Protein AF-A0A449DCG6-F1 (afdb_monomer_lite)

Sequence (139 aa):
MTTPTPQQATDLLAQIDSTQRQARSSDAWPLVIFLIVISAATSIGLFAIGVIADETLQLVVLAACAAWMIPAFVVYFTSALSWSRRSTLLLFTWLPVVAIAFIAGVVADSLTQGSWVALAAAGLIWVTAPVFALLGLRR

Organism: NCBI:txid33889

Secondary structure (DSSP, 8-state):
-PPPPHHHHHHHHHHHHHHHHHHHHHTTHHHHHHHHHHHHHHHHHHHHHHH---HHHHHHHHHHHHHHHHHHHHHHHHH-----HHHHHHHHHHHHHHHHHHHHHHHHHHHSTT-HHHHH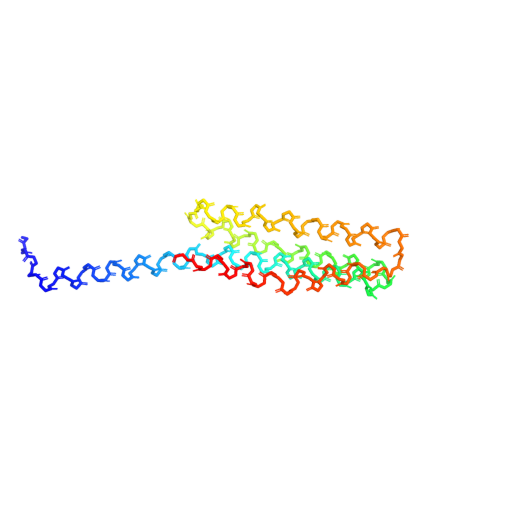HHHHHHHHHHHHHHHTT--

Foldseek 3Di:
DDDDDPVRVVVVVVVVVVVVLVVLLQLLVLLLLLLLLLLLLLLQLLVLQLPPPDPVVSVVSNVVSVVSSVVSVVSNVVRNPDDDPVSVVLCVVRVVLSVVLSVQSVVQCVVPPNDCSSVVSSVVSNVCSNVSSVVSSVD

Radius of gyration: 21.1 Å; chains: 1; bounding box: 54×21×65 Å

pLDDT: mean 86.63, std 8.37, range [47.03, 94.94]

Structure (mmCIF, N/CA/C/O backbone):
data_AF-A0A449DCG6-F1
#
_entry.id   AF-A0A449DCG6-F1
#
loop_
_atom_site.group_PDB
_atom_site.id
_atom_site.type_symbol
_atom_site.label_atom_id
_atom_site.label_alt_id
_atom_site.label_comp_id
_atom_site.label_asym_id
_atom_site.label_entity_id
_atom_site.label_seq_id
_atom_site.pdbx_PDB_ins_code
_atom_site.Cartn_x
_atom_site.Cartn_y
_atom_site.Cartn_z
_atom_site.occupancy
_atom_site.B_iso_or_equiv
_atom_site.auth_seq_id
_atom_site.auth_comp_id
_atom_site.auth_asym_id
_atom_site.auth_atom_id
_atom_site.pdbx_PDB_model_num
ATOM 1 N N . MET A 1 1 ? -29.993 11.150 44.675 1.00 47.03 1 MET A N 1
ATOM 2 C CA . MET A 1 1 ? -29.560 10.244 43.590 1.00 47.03 1 MET A CA 1
ATOM 3 C C . MET A 1 1 ? -30.613 9.159 43.471 1.00 47.03 1 MET A C 1
ATOM 5 O O . MET A 1 1 ? -30.794 8.415 44.423 1.00 47.03 1 MET A O 1
ATOM 9 N N . THR A 1 2 ? -31.391 9.150 42.393 1.00 76.38 2 THR A N 1
ATOM 10 C CA . THR A 1 2 ? -32.429 8.138 42.158 1.00 76.38 2 THR A CA 1
ATOM 11 C C . THR A 1 2 ? -31.786 6.914 41.527 1.00 76.38 2 THR A C 1
ATOM 13 O O . THR A 1 2 ? -31.160 7.026 40.474 1.00 76.38 2 THR A O 1
ATOM 16 N N . THR A 1 3 ? -31.906 5.761 42.178 1.00 78.38 3 THR A N 1
ATOM 17 C CA . THR A 1 3 ? -31.457 4.480 41.631 1.00 78.38 3 THR A CA 1
ATOM 18 C C . THR A 1 3 ? -32.192 4.236 40.309 1.00 78.38 3 THR A C 1
ATOM 20 O O . THR A 1 3 ? -33.423 4.322 40.296 1.00 78.38 3 THR A O 1
ATOM 23 N N . PRO A 1 4 ? -31.485 3.993 39.191 1.00 73.19 4 PRO A N 1
ATOM 24 C CA . PRO A 1 4 ? -32.137 3.749 37.912 1.00 73.19 4 PRO A CA 1
ATOM 25 C C . PRO A 1 4 ? -33.010 2.500 38.001 1.00 73.19 4 PRO A C 1
ATOM 27 O O . PRO A 1 4 ? -32.659 1.517 38.658 1.00 73.19 4 PRO A O 1
ATOM 30 N N . THR A 1 5 ? -34.155 2.536 37.327 1.00 86.19 5 THR A N 1
ATOM 31 C CA . THR A 1 5 ? -34.985 1.337 37.174 1.00 86.19 5 THR A CA 1
ATOM 32 C C . THR A 1 5 ? -34.222 0.277 36.364 1.00 86.19 5 THR A C 1
ATOM 34 O O . THR A 1 5 ? -33.373 0.635 35.541 1.00 86.19 5 THR A O 1
ATOM 37 N N . PRO A 1 6 ? -34.509 -1.027 36.539 1.00 86.69 6 PRO A N 1
ATOM 38 C CA . PRO A 1 6 ? -33.827 -2.093 35.795 1.00 86.69 6 PRO A CA 1
ATOM 39 C C . PRO A 1 6 ? -33.850 -1.888 34.272 1.00 86.69 6 PRO A C 1
ATOM 41 O O . PRO A 1 6 ? -32.882 -2.194 33.576 1.00 86.69 6 PRO A O 1
ATOM 44 N N . GLN A 1 7 ? -34.933 -1.305 33.758 1.00 85.56 7 GLN A N 1
ATOM 45 C CA . GLN A 1 7 ? -35.105 -1.008 32.338 1.00 85.56 7 GLN A CA 1
ATOM 46 C C . GLN A 1 7 ? -34.172 0.122 31.875 1.00 85.56 7 GLN A C 1
ATOM 48 O O . GLN A 1 7 ? -33.420 -0.060 30.925 1.00 85.56 7 GLN A O 1
ATOM 53 N N . GLN A 1 8 ? -34.094 1.223 32.632 1.00 87.44 8 GLN A N 1
ATOM 54 C CA . GLN A 1 8 ? -33.149 2.318 32.367 1.00 87.44 8 GLN A CA 1
ATOM 55 C C . GLN A 1 8 ? -31.685 1.873 32.471 1.00 87.44 8 GLN A C 1
ATOM 57 O O . GLN A 1 8 ? -30.843 2.339 31.709 1.00 87.44 8 GLN A O 1
ATOM 62 N N . ALA A 1 9 ? -31.363 0.962 33.394 1.00 87.06 9 ALA A N 1
ATOM 63 C CA . ALA A 1 9 ? -30.020 0.396 33.494 1.00 87.06 9 ALA A CA 1
ATOM 64 C C . ALA A 1 9 ? -29.654 -0.429 32.246 1.00 87.06 9 ALA A C 1
ATOM 66 O O . ALA A 1 9 ? -28.526 -0.346 31.763 1.00 87.06 9 ALA A O 1
ATOM 67 N N . THR A 1 10 ? -30.615 -1.179 31.698 1.00 89.88 10 THR A N 1
ATOM 68 C CA . THR A 1 10 ? -30.422 -1.975 30.476 1.00 89.88 10 THR A CA 1
ATOM 69 C C . THR A 1 10 ? -30.207 -1.074 29.259 1.00 89.88 10 THR A C 1
ATOM 71 O O . THR A 1 10 ? -29.280 -1.308 28.483 1.00 89.88 10 THR A O 1
ATOM 74 N N . ASP A 1 11 ? -30.990 -0.000 29.136 1.00 90.38 11 ASP A N 1
ATOM 75 C CA . ASP A 1 11 ? -30.855 0.971 28.045 1.00 90.38 11 ASP A CA 1
ATOM 76 C C . ASP A 1 11 ? -29.502 1.702 28.091 1.00 90.38 11 ASP A C 1
ATOM 78 O O . ASP A 1 11 ? -28.836 1.853 27.064 1.00 90.38 11 ASP A O 1
ATOM 82 N N . LEU A 1 12 ? -29.039 2.094 29.285 1.00 88.69 12 LEU A N 1
ATOM 83 C CA . LEU A 1 12 ? -27.727 2.726 29.467 1.00 88.69 12 LEU A CA 1
ATOM 84 C C . LEU A 1 12 ? -26.573 1.777 29.118 1.00 88.69 12 LEU A C 1
ATOM 86 O O . LEU A 1 12 ? -25.614 2.193 28.467 1.00 88.69 12 LEU A O 1
ATOM 90 N N . LEU A 1 13 ? -26.665 0.499 29.503 1.00 90.56 13 LEU A N 1
ATOM 91 C CA . LEU A 1 13 ? -25.670 -0.511 29.129 1.00 90.56 13 LEU A CA 1
ATOM 92 C C . LEU A 1 13 ? -25.637 -0.730 27.613 1.00 90.56 13 LEU A C 1
ATOM 94 O O . LEU A 1 13 ? -24.558 -0.733 27.023 1.00 90.56 13 LEU A O 1
ATOM 98 N N . ALA A 1 14 ? -26.801 -0.830 26.966 1.00 91.44 14 ALA A N 1
ATOM 99 C CA . ALA A 1 14 ? -26.891 -0.956 25.513 1.00 91.44 14 ALA A CA 1
ATOM 100 C C . ALA A 1 14 ? -26.285 0.262 24.792 1.00 91.44 14 ALA A C 1
ATOM 102 O O . ALA A 1 14 ? -25.572 0.116 23.793 1.00 91.44 14 ALA A O 1
ATOM 103 N N . GLN A 1 15 ? -26.508 1.468 25.320 1.00 90.38 15 GLN A N 1
ATOM 104 C CA . GLN A 1 15 ? -25.927 2.693 24.778 1.00 90.38 15 GLN A CA 1
ATOM 105 C C . GLN A 1 15 ? -24.398 2.715 24.924 1.00 90.38 15 GLN A C 1
ATOM 107 O O . GLN A 1 15 ? -23.698 3.034 23.958 1.00 90.38 15 GLN A O 1
ATOM 112 N N . ILE A 1 16 ? -23.862 2.322 26.082 1.00 87.94 16 ILE A N 1
ATOM 113 C CA . ILE A 1 16 ? -22.412 2.224 26.308 1.00 87.94 16 ILE A CA 1
ATOM 114 C C . ILE A 1 16 ? -21.788 1.193 25.363 1.00 87.94 16 ILE A C 1
ATOM 116 O O . ILE A 1 16 ? -20.789 1.498 24.710 1.00 87.94 16 ILE A O 1
ATOM 120 N N . ASP A 1 17 ? -22.396 0.015 25.222 1.00 87.81 17 ASP A N 1
ATOM 121 C CA . ASP A 1 17 ? -21.916 -1.035 24.319 1.00 87.81 17 ASP A CA 1
ATOM 122 C C . ASP A 1 17 ? -21.900 -0.572 22.859 1.00 87.81 17 ASP A C 1
ATOM 124 O O . ASP A 1 17 ? -20.913 -0.781 22.147 1.00 87.81 17 ASP A O 1
ATOM 128 N N . SER A 1 18 ? -22.963 0.097 22.402 1.00 83.75 18 SER A N 1
ATOM 129 C CA . SER A 1 18 ? -23.016 0.650 21.043 1.00 83.75 18 SER A CA 1
ATOM 130 C C . SER A 1 18 ? -21.939 1.718 20.814 1.00 83.75 18 SER A C 1
ATOM 132 O O . SER A 1 18 ? -21.251 1.691 19.792 1.00 83.75 18 SER A O 1
ATOM 134 N N . THR A 1 19 ? -21.712 2.591 21.800 1.00 81.75 19 THR A N 1
ATOM 135 C CA . THR A 1 19 ? -20.695 3.650 21.746 1.00 81.75 19 THR A CA 1
ATOM 136 C C . THR A 1 19 ? -19.290 3.053 21.715 1.00 81.75 19 THR A C 1
ATOM 138 O O . THR A 1 19 ? -18.452 3.472 20.917 1.00 81.75 19 THR A O 1
ATOM 141 N N . GLN A 1 20 ? -19.032 2.019 22.520 1.00 79.50 20 GLN A N 1
ATOM 142 C CA . GLN A 1 20 ? -17.756 1.309 22.512 1.00 79.50 20 GLN A CA 1
ATOM 143 C C . GLN A 1 20 ? -17.496 0.592 21.186 1.00 79.50 20 GLN A C 1
ATOM 145 O O . GLN A 1 20 ? -16.373 0.640 20.681 1.00 79.50 20 GLN A O 1
ATOM 150 N N . ARG A 1 21 ? -18.503 -0.072 20.604 1.00 76.00 21 ARG A N 1
ATOM 151 C CA . ARG A 1 21 ? -18.370 -0.720 19.288 1.00 76.00 21 ARG A CA 1
ATOM 152 C C . ARG A 1 21 ? -18.083 0.310 18.198 1.00 76.00 21 ARG A C 1
ATOM 154 O O . ARG A 1 21 ? -17.166 0.106 17.402 1.00 76.00 21 ARG A O 1
ATOM 161 N N . GLN A 1 22 ? -18.796 1.436 18.211 1.00 75.31 22 GLN A N 1
ATOM 162 C CA . GLN A 1 22 ? -18.582 2.519 17.257 1.00 75.31 22 GLN A CA 1
ATOM 163 C C . GLN A 1 22 ? -17.168 3.101 17.378 1.00 75.31 22 GLN A C 1
ATOM 165 O O . GLN A 1 22 ? -16.465 3.195 16.372 1.00 75.31 22 GLN A O 1
ATOM 170 N N . ALA A 1 23 ? -16.709 3.395 18.597 1.00 70.81 23 ALA A N 1
ATOM 171 C CA . ALA A 1 23 ? -15.359 3.899 18.848 1.00 70.81 23 ALA A CA 1
ATOM 172 C C . ALA A 1 23 ? -14.276 2.919 18.358 1.00 70.81 23 ALA A C 1
ATOM 174 O O . ALA A 1 23 ? -13.374 3.310 17.621 1.00 70.81 23 ALA A O 1
ATOM 175 N N . ARG A 1 24 ? -14.413 1.616 18.653 1.00 70.69 24 ARG A N 1
ATOM 176 C CA . ARG A 1 24 ? -13.459 0.589 18.185 1.00 70.69 24 ARG A CA 1
ATOM 177 C C . ARG A 1 24 ? -13.392 0.475 16.663 1.00 70.69 24 ARG A C 1
ATOM 179 O O . ARG A 1 24 ? -12.310 0.199 16.136 1.00 70.69 24 ARG A O 1
ATOM 186 N N . SER A 1 25 ? -14.525 0.651 15.978 1.00 70.19 25 SER A N 1
ATOM 187 C CA . SER A 1 25 ? -14.590 0.644 14.513 1.00 70.19 25 SER A CA 1
ATOM 188 C C . SER A 1 25 ? -13.942 1.895 13.911 1.00 70.19 25 SER A C 1
ATOM 190 O O . SER A 1 25 ? -13.183 1.788 12.949 1.00 70.19 25 SER A O 1
ATOM 192 N N . SER A 1 26 ? -14.154 3.062 14.528 1.00 73.44 26 SER A N 1
ATOM 193 C CA . SER A 1 26 ? -13.549 4.334 14.120 1.00 73.44 26 SER A CA 1
ATOM 194 C C . SER A 1 26 ? -12.022 4.293 14.232 1.00 73.44 26 SER A C 1
ATOM 196 O O . SER A 1 26 ? -11.322 4.720 13.318 1.00 73.44 26 SER A O 1
ATOM 198 N N . ASP A 1 27 ? -11.496 3.673 15.291 1.00 77.50 27 ASP A N 1
ATOM 199 C CA . ASP A 1 27 ? -10.054 3.521 15.536 1.00 77.50 27 ASP A CA 1
ATOM 200 C C . ASP A 1 27 ? -9.332 2.600 14.531 1.00 77.50 27 ASP A C 1
ATOM 202 O O . ASP A 1 27 ? -8.101 2.501 14.537 1.00 77.50 27 ASP A O 1
ATOM 206 N N . ALA A 1 28 ? -10.061 1.839 13.710 1.00 80.31 28 ALA A N 1
ATOM 207 C CA . ALA A 1 28 ? -9.467 0.946 12.715 1.00 80.31 28 ALA A CA 1
ATOM 208 C C . ALA A 1 28 ? -9.138 1.663 11.403 1.00 80.31 28 ALA A C 1
ATOM 210 O O . ALA A 1 28 ? -8.139 1.344 10.758 1.00 80.31 28 ALA A O 1
ATOM 211 N N . TRP A 1 29 ? -9.954 2.646 11.028 1.00 85.88 29 TRP A N 1
ATOM 212 C CA . TRP A 1 29 ? -9.901 3.303 9.726 1.00 85.88 29 TRP A CA 1
ATOM 213 C C . TRP A 1 29 ? -8.577 3.989 9.382 1.00 85.88 29 TRP A C 1
ATOM 215 O O . TRP A 1 29 ? -8.141 3.818 8.243 1.00 85.88 29 TRP A O 1
ATOM 225 N N . PRO A 1 30 ? -7.882 4.687 10.303 1.00 88.31 30 PRO A N 1
ATOM 226 C CA . PRO A 1 30 ? -6.604 5.323 9.978 1.00 88.31 30 PRO A CA 1
ATOM 227 C C . PRO A 1 30 ? -5.565 4.327 9.449 1.00 88.31 30 PRO A C 1
ATOM 229 O O . PRO A 1 30 ? -4.850 4.620 8.495 1.00 88.31 30 PRO A O 1
ATOM 232 N N . LEU A 1 31 ? -5.525 3.117 10.018 1.00 88.25 31 LEU A N 1
ATOM 233 C CA . LEU A 1 31 ? -4.642 2.044 9.562 1.00 88.25 31 LEU A CA 1
ATOM 234 C C . LEU A 1 31 ? -5.072 1.493 8.198 1.00 88.25 31 LEU A C 1
ATOM 236 O O . LEU A 1 31 ? -4.228 1.267 7.339 1.00 88.25 31 LEU A O 1
ATOM 240 N N . VAL A 1 32 ? -6.373 1.293 7.983 1.00 89.75 32 VAL A N 1
ATOM 241 C CA . VAL A 1 32 ? -6.906 0.806 6.699 1.00 89.75 32 VAL A CA 1
ATOM 242 C C . VAL A 1 32 ? -6.574 1.782 5.575 1.00 89.75 32 VAL A C 1
ATOM 244 O O . VAL A 1 32 ? -6.033 1.375 4.550 1.00 89.75 32 VAL A O 1
ATOM 247 N N . ILE A 1 33 ? -6.841 3.072 5.792 1.00 90.19 33 ILE A N 1
ATOM 248 C CA . ILE A 1 33 ? -6.534 4.143 4.840 1.00 90.19 33 ILE A CA 1
ATOM 249 C C . ILE A 1 33 ? -5.035 4.164 4.554 1.00 90.19 33 ILE A C 1
ATOM 251 O O . ILE A 1 33 ? -4.642 4.163 3.391 1.00 90.19 33 ILE A O 1
ATOM 255 N N . PHE A 1 34 ? -4.200 4.115 5.593 1.00 91.25 34 PHE A N 1
ATOM 256 C CA . PHE A 1 34 ? -2.750 4.092 5.433 1.00 91.25 34 PHE A CA 1
ATOM 257 C C . PHE A 1 34 ? -2.276 2.940 4.539 1.00 91.25 34 PHE A C 1
ATOM 259 O O . PHE A 1 34 ? -1.530 3.165 3.587 1.00 91.25 34 PHE A O 1
ATOM 266 N N . LEU A 1 35 ? -2.750 1.718 4.799 1.00 91.88 35 LEU A N 1
ATOM 267 C CA . LEU A 1 35 ? -2.372 0.532 4.028 1.00 91.88 35 LEU A CA 1
ATOM 268 C C . LEU A 1 35 ? -2.864 0.593 2.583 1.00 91.88 35 LEU A C 1
ATOM 270 O O . LEU A 1 35 ? -2.155 0.149 1.682 1.00 91.88 35 LEU A O 1
ATOM 274 N N . ILE A 1 36 ? -4.048 1.157 2.345 1.00 93.12 36 ILE A N 1
ATOM 275 C CA . ILE A 1 36 ? -4.559 1.370 0.990 1.00 93.12 36 ILE A CA 1
ATOM 276 C C . ILE A 1 36 ? -3.689 2.388 0.257 1.00 93.12 36 ILE A C 1
ATOM 278 O O . ILE A 1 36 ? -3.240 2.097 -0.848 1.00 93.12 36 ILE A O 1
ATOM 282 N N . VAL A 1 37 ? -3.412 3.549 0.860 1.00 94.19 37 VAL A N 1
ATOM 283 C CA . VAL A 1 37 ? -2.651 4.611 0.187 1.00 94.19 37 VAL A CA 1
ATOM 284 C C . VAL A 1 37 ? -1.224 4.168 -0.105 1.00 94.19 37 VAL A C 1
ATOM 286 O O . VAL A 1 37 ? -0.777 4.341 -1.235 1.00 94.19 37 VAL A O 1
ATOM 289 N N . ILE A 1 38 ? -0.522 3.553 0.856 1.00 93.44 38 ILE A N 1
ATOM 290 C CA . ILE A 1 38 ? 0.846 3.075 0.609 1.00 93.44 38 ILE A CA 1
ATOM 291 C C . ILE A 1 38 ? 0.869 2.035 -0.511 1.00 93.44 38 ILE A C 1
ATOM 293 O O . ILE A 1 38 ? 1.695 2.120 -1.410 1.00 93.44 38 ILE A O 1
ATOM 297 N N . SER A 1 39 ? -0.088 1.106 -0.518 1.00 94.56 39 SER A N 1
ATOM 298 C CA . SER A 1 39 ? -0.137 0.044 -1.521 1.00 94.56 39 SER A CA 1
ATOM 299 C C . SER A 1 39 ? -0.511 0.579 -2.900 1.00 94.56 39 SER A C 1
ATOM 301 O O . SER A 1 39 ? 0.068 0.157 -3.895 1.00 94.56 39 SER A O 1
ATOM 303 N N . ALA A 1 40 ? -1.440 1.535 -2.970 1.00 94.25 40 ALA A N 1
ATOM 304 C CA . ALA A 1 40 ? -1.808 2.199 -4.212 1.00 94.25 40 ALA A CA 1
ATOM 305 C C . ALA A 1 40 ? -0.630 3.008 -4.771 1.00 94.25 40 ALA A C 1
ATOM 307 O O . ALA A 1 40 ? -0.293 2.853 -5.941 1.00 94.25 40 ALA A O 1
ATOM 308 N N . ALA A 1 41 ? 0.043 3.804 -3.935 1.00 94.19 41 ALA A N 1
ATOM 309 C CA . ALA A 1 41 ? 1.222 4.569 -4.328 1.00 94.19 41 ALA A CA 1
ATOM 310 C C . ALA A 1 41 ? 2.347 3.651 -4.832 1.00 94.19 41 ALA A C 1
ATOM 312 O O . ALA A 1 41 ? 2.907 3.892 -5.900 1.00 94.19 41 ALA A O 1
ATOM 313 N N . THR A 1 42 ? 2.637 2.557 -4.119 1.00 93.44 42 THR A N 1
ATOM 314 C CA . THR A 1 42 ? 3.639 1.572 -4.549 1.00 93.44 42 THR A CA 1
ATOM 315 C C . THR A 1 42 ? 3.236 0.873 -5.844 1.00 93.44 42 THR A C 1
ATOM 317 O O . THR A 1 42 ? 4.064 0.731 -6.739 1.00 93.44 42 THR A O 1
ATOM 320 N N . SER A 1 43 ? 1.973 0.465 -5.981 1.00 94.38 43 SER A N 1
ATOM 321 C CA . SER A 1 43 ? 1.473 -0.185 -7.194 1.00 94.38 43 SER A CA 1
ATOM 322 C C . SER A 1 43 ? 1.550 0.738 -8.410 1.00 94.38 43 SER A C 1
ATOM 324 O O . SER A 1 43 ? 1.955 0.292 -9.478 1.00 94.38 43 SER A O 1
ATOM 326 N N . ILE A 1 44 ? 1.177 2.011 -8.266 1.00 93.81 44 ILE A N 1
ATOM 327 C CA . ILE A 1 44 ? 1.248 2.996 -9.354 1.00 93.81 44 ILE A CA 1
ATOM 328 C C . ILE A 1 44 ? 2.711 3.292 -9.704 1.00 93.81 44 I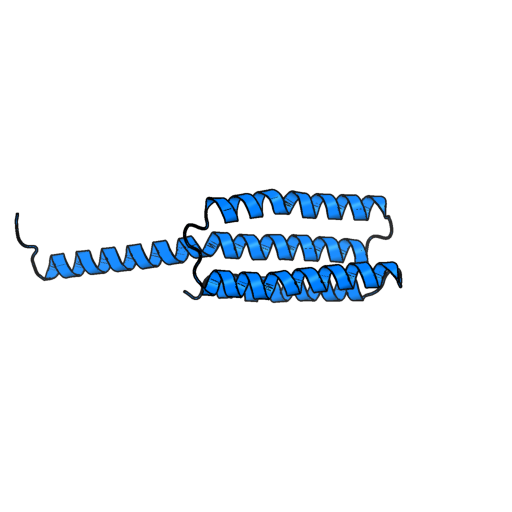LE A C 1
ATOM 330 O O . ILE A 1 44 ? 3.054 3.344 -10.882 1.00 93.81 44 ILE A O 1
ATOM 334 N N . GLY A 1 45 ? 3.592 3.411 -8.706 1.00 92.44 45 GLY A N 1
ATOM 335 C CA . GLY A 1 45 ? 5.029 3.580 -8.928 1.00 92.44 45 GLY A CA 1
ATOM 336 C C . GLY A 1 45 ? 5.659 2.400 -9.674 1.00 92.44 45 GLY A C 1
ATOM 337 O O . GLY A 1 45 ? 6.418 2.600 -10.616 1.00 92.44 45 GLY A O 1
ATOM 338 N N . LEU A 1 46 ? 5.302 1.166 -9.311 1.00 92.94 46 LEU A N 1
ATOM 339 C CA . LEU A 1 46 ? 5.753 -0.043 -10.011 1.00 92.94 46 LEU A CA 1
ATOM 340 C C . LEU A 1 46 ? 5.177 -0.165 -11.421 1.00 92.94 46 LEU A C 1
ATOM 342 O O . LEU A 1 46 ? 5.876 -0.587 -12.339 1.00 92.94 46 LEU A O 1
ATOM 346 N N . PHE A 1 47 ? 3.919 0.228 -11.609 1.00 93.12 47 PHE A N 1
ATOM 347 C CA . PHE A 1 47 ? 3.320 0.308 -12.935 1.00 93.12 47 PHE A CA 1
ATOM 348 C C . PHE A 1 47 ? 4.071 1.307 -13.822 1.00 93.12 47 PHE A C 1
ATOM 350 O O . PHE A 1 47 ? 4.371 0.992 -14.968 1.00 93.12 47 PHE A O 1
ATOM 357 N N . ALA A 1 48 ? 4.421 2.478 -13.281 1.00 91.50 48 ALA A N 1
ATOM 358 C CA . ALA A 1 48 ? 5.220 3.472 -13.987 1.00 91.50 48 ALA A CA 1
ATOM 359 C C . ALA A 1 48 ? 6.574 2.896 -14.420 1.00 91.50 48 ALA A C 1
ATOM 361 O O . ALA A 1 48 ? 6.907 2.996 -15.594 1.00 91.50 48 ALA A O 1
ATOM 362 N N . ILE A 1 49 ? 7.290 2.219 -13.514 1.00 90.38 49 ILE A N 1
ATOM 363 C CA . ILE A 1 49 ? 8.557 1.531 -13.818 1.00 90.38 49 ILE A CA 1
ATOM 364 C C . ILE A 1 49 ? 8.386 0.518 -14.963 1.00 90.38 49 ILE A C 1
ATOM 366 O O . ILE A 1 49 ? 9.188 0.483 -15.883 1.00 90.38 49 ILE A O 1
ATOM 370 N N . GLY A 1 50 ? 7.324 -0.291 -14.943 1.00 88.25 50 GLY A N 1
ATOM 371 C CA . GLY A 1 50 ? 7.134 -1.345 -15.944 1.00 88.25 50 GLY A CA 1
ATOM 372 C C . GLY A 1 50 ? 6.638 -0.878 -17.319 1.00 88.25 50 GLY A C 1
ATOM 373 O O . GLY A 1 50 ? 6.606 -1.689 -18.242 1.00 88.25 50 GLY A O 1
ATOM 374 N N . VAL A 1 51 ? 6.191 0.375 -17.463 1.00 89.75 51 VAL A N 1
ATOM 375 C CA . VAL A 1 51 ? 5.482 0.851 -18.671 1.00 89.75 51 VAL A CA 1
ATOM 376 C C . VAL A 1 51 ? 6.108 2.103 -19.280 1.00 89.75 51 VAL A C 1
ATOM 378 O O . VAL A 1 51 ? 6.077 2.274 -20.499 1.00 89.75 51 VAL A O 1
ATOM 381 N N . ILE A 1 52 ? 6.653 3.001 -18.462 1.00 90.12 52 ILE A N 1
ATOM 382 C CA . ILE A 1 52 ? 7.217 4.266 -18.925 1.00 90.12 52 ILE A CA 1
ATOM 383 C C . ILE A 1 52 ? 8.693 4.053 -19.257 1.00 90.12 52 ILE A C 1
ATOM 385 O O . ILE A 1 52 ? 9.491 3.763 -18.380 1.00 90.12 52 ILE A O 1
ATOM 389 N N . ALA A 1 53 ? 9.057 4.249 -20.526 1.00 86.12 53 ALA A N 1
ATOM 390 C CA . ALA A 1 53 ? 10.453 4.185 -20.965 1.00 86.12 53 ALA A CA 1
ATOM 391 C C . ALA A 1 53 ? 11.249 5.472 -20.664 1.00 86.12 53 ALA A C 1
ATOM 393 O O . ALA A 1 53 ? 12.476 5.444 -20.655 1.00 86.12 53 ALA A O 1
ATOM 394 N N . ASP A 1 54 ? 10.565 6.604 -20.463 1.00 90.06 54 ASP A N 1
ATOM 395 C CA . ASP A 1 54 ? 11.204 7.887 -20.159 1.00 90.06 54 ASP A CA 1
ATOM 396 C C . ASP A 1 54 ? 11.552 7.993 -18.667 1.00 90.06 54 ASP A C 1
ATOM 398 O O . ASP A 1 54 ? 10.669 8.121 -17.814 1.00 90.06 54 ASP A O 1
ATOM 402 N N . GLU A 1 55 ? 12.848 7.982 -18.354 1.00 87.81 55 GLU A N 1
ATOM 403 C CA . GLU A 1 55 ? 13.350 7.998 -16.972 1.00 87.81 55 GLU A CA 1
ATOM 404 C C . GLU A 1 55 ? 12.895 9.240 -16.192 1.00 87.81 55 GLU A C 1
ATOM 406 O O . GLU A 1 55 ? 12.603 9.164 -14.996 1.00 87.81 55 GLU A O 1
ATOM 411 N N . THR A 1 56 ? 12.788 10.395 -16.858 1.00 92.38 56 THR A N 1
ATOM 412 C CA . THR A 1 56 ? 12.382 11.643 -16.198 1.00 92.38 56 THR A CA 1
ATOM 413 C C . THR A 1 56 ? 10.922 11.564 -15.765 1.00 92.38 56 THR A C 1
ATOM 415 O O . THR A 1 56 ? 10.597 11.844 -14.610 1.00 92.38 56 THR A O 1
ATOM 418 N N . LEU A 1 57 ? 10.035 11.134 -16.663 1.00 90.50 57 LEU A N 1
ATOM 419 C CA . LEU A 1 57 ? 8.621 10.924 -16.380 1.00 90.50 57 LEU A CA 1
ATOM 420 C C . LEU A 1 57 ? 8.428 9.856 -15.297 1.00 90.50 57 LEU A C 1
ATOM 422 O O . LEU A 1 57 ? 7.625 10.050 -14.384 1.00 90.50 57 LEU A O 1
ATOM 426 N N . GLN A 1 58 ? 9.190 8.762 -15.351 1.00 89.75 58 GLN A N 1
ATOM 427 C CA . GLN A 1 58 ? 9.169 7.706 -14.340 1.00 89.75 58 GLN A CA 1
ATOM 428 C C . GLN A 1 58 ? 9.522 8.248 -12.947 1.00 89.75 58 GLN A C 1
ATOM 430 O O . GLN A 1 58 ? 8.795 7.995 -11.982 1.00 89.75 58 GLN A O 1
ATOM 435 N N . LEU A 1 59 ? 10.591 9.044 -12.834 1.00 91.25 59 LEU A N 1
ATOM 436 C CA . LEU A 1 59 ? 10.992 9.682 -11.578 1.00 91.25 59 LEU A CA 1
ATOM 437 C C . LEU A 1 59 ? 9.949 10.683 -11.074 1.00 91.25 59 LEU A C 1
ATOM 439 O O . LEU A 1 59 ? 9.664 10.713 -9.877 1.00 91.25 59 LEU A O 1
ATOM 443 N N . VAL A 1 60 ? 9.342 11.470 -11.966 1.00 94.94 60 VAL A N 1
ATOM 444 C CA . VAL A 1 60 ? 8.271 12.413 -11.607 1.00 94.94 60 VAL A CA 1
ATOM 445 C C . VAL A 1 60 ? 7.052 11.672 -11.052 1.00 94.94 60 VAL A C 1
ATOM 447 O O . VAL A 1 60 ? 6.508 12.077 -10.024 1.00 94.94 60 VAL A O 1
ATOM 450 N N . VAL A 1 61 ? 6.642 10.565 -11.677 1.00 92.81 61 VAL A N 1
ATOM 451 C CA . VAL A 1 61 ? 5.516 9.750 -11.193 1.00 92.81 61 VAL A CA 1
ATOM 452 C C . VAL A 1 61 ? 5.843 9.098 -9.849 1.00 92.81 61 VAL A C 1
ATOM 454 O O . VAL A 1 61 ? 5.009 9.126 -8.942 1.00 92.81 61 VAL A O 1
ATOM 457 N N . LEU A 1 62 ? 7.056 8.566 -9.674 1.00 91.56 62 LEU A N 1
ATOM 458 C CA . LEU A 1 62 ? 7.512 8.023 -8.390 1.00 91.56 62 LEU A CA 1
ATOM 459 C C . LEU A 1 62 ? 7.523 9.091 -7.291 1.00 91.56 62 LEU A C 1
ATOM 461 O O . LEU A 1 62 ? 7.026 8.842 -6.191 1.00 91.56 62 LEU A O 1
ATOM 465 N N . ALA A 1 63 ? 8.026 10.290 -7.590 1.00 92.81 63 ALA A N 1
ATOM 466 C CA . ALA A 1 63 ? 8.032 11.413 -6.660 1.00 92.81 63 ALA A CA 1
ATOM 467 C C . ALA A 1 63 ? 6.608 11.846 -6.283 1.00 92.81 63 ALA A C 1
ATOM 469 O O . ALA A 1 63 ? 6.333 12.085 -5.108 1.00 92.81 63 ALA A O 1
ATOM 470 N N . ALA A 1 64 ? 5.684 11.885 -7.248 1.00 93.56 64 ALA A N 1
ATOM 471 C CA . ALA A 1 64 ? 4.277 12.177 -6.992 1.00 93.56 64 ALA A CA 1
ATOM 472 C C . ALA A 1 64 ? 3.627 11.113 -6.090 1.00 93.56 64 ALA A C 1
ATOM 474 O O . ALA A 1 64 ? 2.940 11.457 -5.127 1.00 93.56 64 ALA A O 1
ATOM 475 N N . CYS A 1 65 ? 3.897 9.827 -6.339 1.00 92.69 65 CYS A N 1
ATOM 476 C CA . CYS A 1 65 ? 3.418 8.730 -5.495 1.00 92.69 65 CYS A CA 1
ATOM 477 C C . CYS A 1 65 ? 3.964 8.842 -4.064 1.00 92.69 65 CYS A C 1
ATOM 479 O O . CYS A 1 65 ? 3.203 8.726 -3.104 1.00 92.69 65 CYS A O 1
ATOM 481 N N . ALA A 1 66 ? 5.260 9.129 -3.915 1.00 90.81 66 ALA A N 1
ATOM 482 C CA . ALA A 1 66 ? 5.896 9.320 -2.615 1.00 90.81 66 ALA A CA 1
ATOM 483 C C . ALA A 1 66 ? 5.331 10.541 -1.868 1.00 90.81 66 ALA A C 1
ATOM 485 O O . ALA A 1 66 ? 5.045 10.458 -0.673 1.00 90.81 66 ALA A O 1
ATOM 486 N N . ALA A 1 67 ? 5.098 11.656 -2.565 1.00 93.00 67 ALA A N 1
ATOM 487 C CA . ALA A 1 67 ? 4.481 12.846 -1.984 1.00 93.00 67 ALA A CA 1
ATOM 488 C C . ALA A 1 67 ? 3.068 12.553 -1.456 1.00 93.00 67 ALA A C 1
ATOM 490 O O . ALA A 1 67 ? 2.687 13.037 -0.389 1.00 93.00 67 ALA A O 1
ATOM 491 N N . TRP A 1 68 ? 2.308 11.700 -2.147 1.00 87.38 68 TRP A N 1
ATOM 492 C CA . TRP A 1 68 ? 0.961 11.308 -1.727 1.00 87.38 68 TRP A CA 1
ATOM 493 C C . TRP A 1 68 ? 0.920 10.396 -0.499 1.00 87.38 68 TRP A C 1
ATOM 495 O O . TRP A 1 68 ? -0.113 10.286 0.161 1.00 87.38 68 TRP A O 1
ATOM 505 N N . MET A 1 69 ? 2.052 9.805 -0.116 1.00 89.19 69 MET A N 1
ATOM 506 C CA . MET A 1 69 ? 2.155 9.064 1.141 1.00 89.19 69 MET A CA 1
ATOM 507 C C . MET A 1 69 ? 2.185 9.990 2.364 1.00 89.19 69 MET A C 1
ATOM 509 O O . MET A 1 69 ? 1.753 9.575 3.439 1.00 89.19 69 MET A O 1
ATOM 513 N N . ILE A 1 70 ? 2.637 11.243 2.223 1.00 90.88 70 ILE A N 1
ATOM 514 C CA . ILE A 1 70 ? 2.724 12.221 3.323 1.00 90.88 70 ILE A CA 1
ATOM 515 C C . ILE A 1 70 ? 1.381 12.387 4.055 1.00 90.88 70 ILE A C 1
ATOM 517 O O . ILE A 1 70 ? 1.351 12.159 5.267 1.00 90.88 70 ILE A O 1
ATOM 521 N N . PRO A 1 71 ? 0.256 12.723 3.389 1.00 89.81 71 PRO A N 1
ATOM 522 C CA . PRO A 1 71 ? -1.024 12.856 4.080 1.00 89.81 71 PRO A CA 1
ATOM 523 C C . PRO A 1 71 ? -1.484 11.546 4.734 1.00 89.81 71 PRO A C 1
ATOM 525 O O . PRO A 1 71 ? -2.072 11.589 5.812 1.00 89.81 71 PRO A O 1
ATOM 528 N N . ALA A 1 72 ? -1.181 10.381 4.151 1.00 87.81 72 ALA A N 1
ATOM 529 C CA . ALA A 1 72 ? -1.521 9.092 4.755 1.00 87.81 72 ALA A CA 1
ATOM 530 C C . ALA A 1 72 ? -0.750 8.839 6.057 1.00 87.81 72 ALA A C 1
ATOM 532 O O . ALA A 1 72 ? -1.342 8.380 7.035 1.00 87.81 72 ALA A O 1
ATOM 533 N N . PHE A 1 73 ? 0.542 9.180 6.100 1.00 87.50 73 PHE A N 1
ATOM 534 C CA . PHE A 1 73 ? 1.319 9.143 7.339 1.00 87.50 73 PHE A CA 1
ATOM 535 C C . PHE A 1 73 ? 0.757 10.105 8.379 1.00 87.50 73 PHE A C 1
ATOM 537 O O . PHE A 1 73 ? 0.588 9.705 9.528 1.00 87.50 73 PHE A O 1
ATOM 544 N N . VAL A 1 74 ? 0.432 11.341 7.985 1.00 90.19 74 VAL A N 1
ATOM 545 C CA . VAL A 1 74 ? -0.154 12.334 8.897 1.00 90.19 74 VAL A CA 1
ATOM 546 C C . VAL A 1 74 ? -1.432 11.782 9.520 1.00 90.19 74 VAL A C 1
ATOM 548 O O . VAL A 1 74 ? -1.490 11.665 10.738 1.00 90.19 74 VAL A O 1
ATOM 551 N N . VAL A 1 75 ? -2.402 11.349 8.707 1.00 87.94 75 VAL A N 1
ATOM 552 C CA . VAL A 1 75 ? -3.673 10.781 9.193 1.00 87.94 75 VAL A CA 1
ATOM 553 C C . VAL A 1 75 ? -3.435 9.582 10.111 1.00 87.94 75 VAL A C 1
ATOM 555 O O . VAL A 1 75 ? -4.053 9.480 11.169 1.00 87.94 75 VAL A O 1
ATOM 558 N N . TYR A 1 76 ? -2.524 8.679 9.743 1.00 85.94 76 TYR A N 1
ATOM 559 C CA . TYR A 1 76 ? -2.213 7.515 10.564 1.00 85.94 76 TYR A CA 1
ATOM 560 C C . TYR A 1 76 ? -1.644 7.908 11.931 1.00 85.94 76 TYR A C 1
ATOM 562 O O . TYR A 1 76 ? -2.164 7.466 12.953 1.00 85.94 76 TYR A O 1
ATOM 570 N N . PHE A 1 77 ? -0.621 8.764 11.977 1.00 84.62 77 PHE A N 1
ATOM 571 C CA . PHE A 1 77 ? 0.031 9.142 13.231 1.00 84.62 77 PHE A CA 1
ATOM 572 C C . PHE A 1 77 ? -0.827 10.054 14.113 1.00 84.62 77 PHE A C 1
ATOM 574 O O . PHE A 1 77 ? -0.717 9.973 15.334 1.00 84.62 77 PHE A O 1
ATOM 581 N N . THR A 1 78 ? -1.691 10.895 13.536 1.00 85.25 78 THR A N 1
ATOM 582 C CA . THR A 1 78 ? -2.560 11.787 14.320 1.00 85.25 78 THR A CA 1
ATOM 583 C C . THR A 1 78 ? -3.817 11.100 14.833 1.00 85.25 78 THR A C 1
ATOM 585 O O . THR A 1 78 ? -4.341 11.492 15.873 1.00 85.25 78 THR A O 1
ATOM 588 N N . SER A 1 79 ? -4.338 10.113 14.100 1.00 82.12 79 SER A N 1
ATOM 589 C CA . SER A 1 79 ? -5.669 9.550 14.360 1.00 82.12 79 SER A CA 1
ATOM 590 C C . SER A 1 79 ? -5.653 8.101 14.846 1.00 82.12 79 SER A C 1
ATOM 592 O O . SER A 1 79 ? -6.683 7.616 15.309 1.00 82.12 79 SER A O 1
ATOM 594 N N . ALA A 1 80 ? -4.522 7.390 14.791 1.00 73.81 80 ALA A N 1
ATOM 595 C CA . ALA A 1 80 ? -4.406 6.064 15.396 1.00 73.81 80 ALA A CA 1
ATOM 596 C C . ALA A 1 80 ? -4.290 6.177 16.930 1.00 73.81 80 ALA A C 1
ATOM 598 O O . ALA A 1 80 ? -3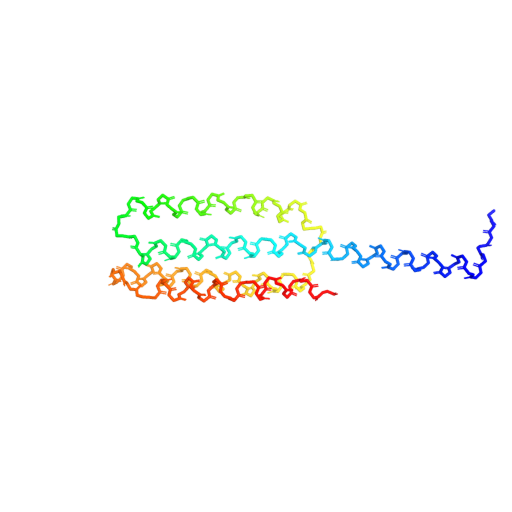.199 6.118 17.491 1.00 73.81 80 ALA A O 1
ATOM 599 N N . LEU A 1 81 ? -5.425 6.333 17.622 1.00 57.09 81 LEU A N 1
ATOM 600 C CA . LEU A 1 81 ? -5.476 6.551 19.076 1.00 57.09 81 LEU A CA 1
ATOM 601 C C . LEU A 1 81 ? -5.085 5.330 19.929 1.00 57.09 81 LEU A C 1
ATOM 603 O O . LEU A 1 81 ? -4.842 5.475 21.126 1.00 57.09 81 LEU A O 1
ATOM 607 N N . SER A 1 82 ? -4.996 4.124 19.360 1.00 59.84 82 SER A N 1
ATOM 608 C CA . SER A 1 82 ? -4.516 2.955 20.101 1.00 59.84 82 SER A CA 1
ATOM 609 C C . SER A 1 82 ? -3.813 1.930 19.206 1.00 59.84 82 SER A C 1
ATOM 611 O O . SER A 1 82 ? -4.371 1.368 18.257 1.00 59.84 82 SER A O 1
ATOM 613 N N . TRP A 1 83 ? -2.549 1.647 19.528 1.00 65.19 83 TRP A N 1
ATOM 614 C CA . TRP A 1 83 ? -1.805 0.529 18.953 1.00 65.19 83 TRP A CA 1
ATOM 615 C C . TRP A 1 83 ? -2.328 -0.784 19.538 1.00 65.19 83 TRP A C 1
ATOM 617 O O . TRP A 1 83 ? -1.876 -1.266 20.575 1.00 65.19 83 TRP A O 1
ATOM 627 N N . SER A 1 84 ? -3.318 -1.382 18.875 1.00 73.19 84 SER A N 1
ATOM 628 C CA . SER A 1 84 ? -3.682 -2.766 19.170 1.00 73.19 84 SER A CA 1
ATOM 629 C C . SER A 1 84 ? -2.572 -3.704 18.678 1.00 73.19 84 SER A C 1
ATOM 631 O O . SER A 1 84 ? -2.039 -3.520 17.583 1.00 73.19 84 SER A O 1
ATOM 633 N N . ARG A 1 85 ? -2.262 -4.765 19.437 1.00 77.94 85 ARG A N 1
ATOM 634 C CA . ARG A 1 85 ? -1.273 -5.792 19.043 1.00 77.94 85 ARG A CA 1
ATOM 635 C C . ARG A 1 85 ? -1.540 -6.346 17.635 1.00 77.94 85 ARG A C 1
ATOM 637 O O . ARG A 1 85 ? -0.610 -6.661 16.901 1.00 77.94 85 ARG A O 1
ATOM 644 N N . ARG A 1 86 ? -2.816 -6.432 17.245 1.00 78.06 86 ARG A N 1
ATOM 645 C CA . ARG A 1 86 ? -3.257 -6.906 15.928 1.00 78.06 86 ARG A CA 1
ATOM 646 C C . ARG A 1 86 ? -2.998 -5.887 14.815 1.00 78.06 86 ARG A C 1
ATOM 648 O O . ARG A 1 86 ? -2.555 -6.287 13.746 1.00 78.06 86 ARG A O 1
ATOM 655 N N . SER A 1 87 ? -3.218 -4.597 15.079 1.00 79.38 87 SER A N 1
ATOM 656 C CA . SER A 1 87 ? -2.868 -3.493 14.170 1.00 79.38 87 SER A CA 1
ATOM 657 C C . SER A 1 87 ? -1.372 -3.498 13.862 1.00 79.38 87 SER A C 1
ATOM 659 O O . SER A 1 87 ? -0.975 -3.438 12.702 1.00 79.38 87 SER A O 1
ATOM 661 N N . THR A 1 88 ? -0.547 -3.642 14.902 1.00 83.62 88 THR A N 1
ATOM 662 C CA . THR A 1 88 ? 0.910 -3.729 14.777 1.00 83.62 88 THR A CA 1
ATOM 663 C C . THR A 1 88 ? 1.316 -4.952 13.958 1.00 83.62 88 THR A C 1
ATOM 665 O O . THR A 1 88 ? 2.064 -4.810 12.999 1.00 83.62 88 THR A O 1
ATOM 668 N N . LEU A 1 89 ? 0.776 -6.139 14.261 1.00 86.44 89 LEU A N 1
ATOM 669 C CA . LEU A 1 89 ? 1.054 -7.350 13.479 1.00 86.44 89 LEU A CA 1
ATOM 670 C C . LEU A 1 89 ? 0.684 -7.187 12.005 1.00 86.44 89 LEU A C 1
ATOM 672 O O . LEU A 1 89 ? 1.466 -7.567 11.141 1.00 86.44 89 LEU A O 1
ATOM 676 N N . LEU A 1 90 ? -0.479 -6.607 11.710 1.00 87.19 90 LEU A N 1
ATOM 677 C CA . LEU A 1 90 ? -0.930 -6.405 10.336 1.00 87.19 90 LEU A CA 1
ATOM 678 C C . LEU A 1 90 ? 0.010 -5.447 9.591 1.00 87.19 90 LEU A C 1
ATOM 680 O O . LEU A 1 90 ? 0.465 -5.773 8.497 1.00 87.19 90 LEU A O 1
ATOM 684 N N . LEU A 1 91 ? 0.382 -4.330 10.221 1.00 87.44 91 LEU A N 1
ATOM 685 C CA . LEU A 1 91 ? 1.351 -3.380 9.677 1.00 87.44 91 LEU A CA 1
ATOM 686 C C . LEU A 1 91 ? 2.710 -4.045 9.406 1.00 87.44 91 LEU A C 1
ATOM 688 O O . LEU A 1 91 ? 3.226 -3.945 8.298 1.00 87.44 91 LEU A O 1
ATOM 692 N N . PHE A 1 92 ? 3.263 -4.763 10.388 1.00 89.25 92 PHE A N 1
ATOM 693 C CA . PHE A 1 92 ? 4.553 -5.451 10.267 1.00 89.25 92 PHE A CA 1
ATOM 694 C C . PHE A 1 92 ? 4.524 -6.665 9.337 1.00 89.25 92 PHE A C 1
ATOM 696 O O . PHE A 1 92 ? 5.578 -7.106 8.900 1.00 89.25 92 PHE A O 1
ATOM 703 N N . THR A 1 93 ? 3.349 -7.201 9.012 1.00 90.69 93 THR A N 1
ATOM 704 C CA . THR A 1 93 ? 3.219 -8.254 7.998 1.00 90.69 93 THR A CA 1
ATOM 705 C C . THR A 1 93 ? 3.150 -7.644 6.603 1.00 90.69 93 THR A C 1
ATOM 707 O O . THR A 1 93 ? 3.796 -8.133 5.683 1.00 90.69 93 THR A O 1
ATOM 710 N N . TRP A 1 94 ? 2.386 -6.560 6.436 1.00 92.56 94 TRP A N 1
ATOM 711 C CA . TRP A 1 94 ? 2.114 -5.990 5.119 1.00 92.56 94 TRP A CA 1
ATOM 712 C C . TRP A 1 94 ? 3.227 -5.072 4.604 1.00 92.56 94 TRP A C 1
ATOM 714 O O . TRP A 1 94 ? 3.595 -5.159 3.436 1.00 92.56 94 TRP A O 1
ATOM 724 N N . LEU A 1 95 ? 3.814 -4.230 5.462 1.00 91.19 95 LEU A N 1
ATOM 725 C CA . LEU A 1 95 ? 4.884 -3.310 5.053 1.00 91.19 95 LEU A CA 1
ATOM 726 C C . LEU A 1 95 ? 6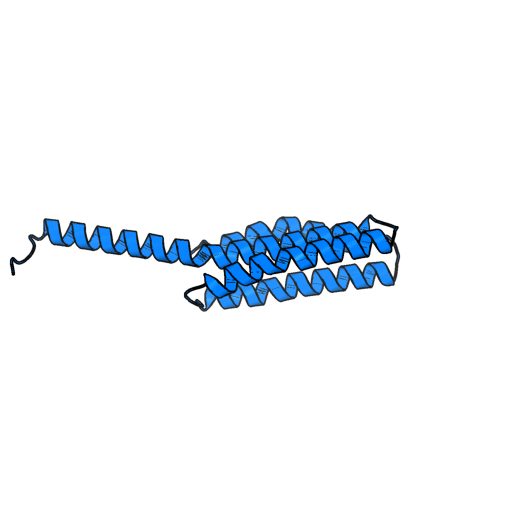.080 -4.026 4.408 1.00 91.19 95 LEU A C 1
ATOM 728 O O . LEU A 1 95 ? 6.503 -3.587 3.338 1.00 91.19 95 LEU A O 1
ATOM 732 N N . PRO A 1 96 ? 6.618 -5.122 4.982 1.00 94.19 96 PRO A N 1
ATOM 733 C CA . PRO A 1 96 ? 7.707 -5.853 4.345 1.00 94.19 96 PRO A CA 1
ATOM 734 C C . PRO A 1 96 ? 7.316 -6.434 2.990 1.00 94.19 96 PRO A C 1
ATOM 736 O O . PRO A 1 96 ? 8.133 -6.415 2.081 1.00 94.19 96 PRO A O 1
ATOM 739 N N . VAL A 1 97 ? 6.075 -6.903 2.823 1.00 94.00 97 VAL A N 1
ATOM 740 C CA . VAL A 1 97 ? 5.592 -7.425 1.534 1.00 94.00 97 VAL A CA 1
ATOM 741 C C . VAL A 1 97 ? 5.601 -6.326 0.473 1.00 94.00 97 VAL A C 1
ATOM 743 O O . VAL A 1 97 ? 6.153 -6.531 -0.606 1.00 94.00 97 VAL A O 1
ATOM 746 N N . VAL A 1 98 ? 5.063 -5.145 0.794 1.00 93.00 98 VAL A N 1
ATOM 747 C CA . VAL A 1 98 ? 5.069 -3.981 -0.106 1.00 93.00 98 VAL A CA 1
ATOM 748 C C . VAL A 1 98 ? 6.502 -3.551 -0.435 1.00 93.00 98 VAL A C 1
ATOM 750 O O . VAL A 1 98 ? 6.823 -3.329 -1.600 1.00 93.00 98 VAL A O 1
ATOM 753 N N . ALA A 1 99 ? 7.382 -3.489 0.568 1.00 93.12 99 ALA A N 1
ATOM 754 C CA . ALA A 1 99 ? 8.780 -3.110 0.382 1.00 93.12 99 ALA A CA 1
ATOM 755 C C . ALA A 1 99 ? 9.550 -4.115 -0.490 1.00 93.12 99 ALA A C 1
ATOM 757 O O . ALA A 1 99 ? 10.244 -3.711 -1.417 1.00 93.12 99 ALA A O 1
ATOM 758 N N . ILE A 1 100 ? 9.404 -5.418 -0.233 1.00 94.75 100 ILE A N 1
ATOM 759 C CA . ILE A 1 100 ? 10.056 -6.480 -1.012 1.00 94.75 100 ILE A CA 1
ATOM 760 C C . ILE A 1 100 ? 9.562 -6.455 -2.455 1.00 94.75 100 ILE A C 1
ATOM 762 O O . ILE A 1 100 ? 10.377 -6.515 -3.369 1.00 94.75 100 ILE A O 1
ATOM 766 N N . ALA A 1 101 ? 8.252 -6.331 -2.673 1.00 93.56 101 ALA A N 1
ATOM 767 C CA . ALA A 1 101 ? 7.682 -6.255 -4.013 1.00 93.56 101 ALA A CA 1
ATOM 768 C C . ALA A 1 101 ? 8.173 -5.012 -4.775 1.00 93.56 101 ALA A C 1
ATOM 770 O O . ALA A 1 101 ? 8.522 -5.114 -5.951 1.00 93.56 101 ALA A O 1
ATOM 771 N N . PHE A 1 102 ? 8.273 -3.864 -4.097 1.00 92.56 102 PHE A N 1
ATOM 772 C CA . PHE A 1 102 ? 8.843 -2.650 -4.676 1.00 92.56 102 PHE A CA 1
ATOM 773 C C . PHE A 1 102 ? 10.312 -2.831 -5.070 1.00 92.56 102 PHE A C 1
ATOM 775 O O . PHE A 1 102 ? 10.675 -2.591 -6.219 1.00 92.56 102 PHE A O 1
ATOM 782 N N . ILE A 1 103 ? 11.146 -3.306 -4.139 1.00 93.69 103 ILE A N 1
ATOM 783 C CA . ILE A 1 103 ? 12.576 -3.540 -4.377 1.00 93.69 103 ILE A CA 1
ATOM 784 C C . ILE A 1 103 ? 12.767 -4.549 -5.511 1.00 93.69 103 ILE A C 1
ATOM 786 O O . ILE A 1 103 ? 13.565 -4.306 -6.409 1.00 93.69 103 ILE A O 1
ATOM 790 N N . ALA A 1 104 ? 12.019 -5.654 -5.505 1.00 92.81 104 ALA A N 1
ATOM 791 C CA . ALA A 1 104 ? 12.090 -6.667 -6.550 1.00 92.81 104 ALA A CA 1
ATOM 792 C C . ALA A 1 104 ? 11.727 -6.094 -7.926 1.00 92.81 104 ALA A C 1
ATOM 794 O O . ALA A 1 104 ? 12.418 -6.389 -8.896 1.00 92.81 104 ALA A O 1
ATOM 795 N N . GLY A 1 105 ? 10.692 -5.253 -8.014 1.00 91.12 105 GLY A N 1
ATOM 796 C CA . GLY A 1 105 ? 10.315 -4.587 -9.260 1.00 91.12 105 GLY A CA 1
ATOM 797 C C . GLY A 1 105 ? 11.394 -3.632 -9.773 1.00 91.12 105 GLY A C 1
ATOM 798 O O . GLY A 1 105 ? 11.772 -3.719 -10.937 1.00 91.12 105 GLY A O 1
ATOM 799 N N . VAL A 1 106 ? 11.943 -2.783 -8.898 1.00 90.06 106 VAL A N 1
ATOM 800 C CA . VAL A 1 106 ? 13.022 -1.839 -9.246 1.00 90.06 106 VAL A CA 1
ATOM 801 C C . VAL A 1 106 ? 14.298 -2.572 -9.675 1.00 90.06 106 VAL A C 1
ATOM 803 O O . VAL A 1 106 ? 14.926 -2.200 -10.661 1.00 90.06 106 VAL A O 1
ATOM 806 N N . VAL A 1 107 ? 14.691 -3.622 -8.949 1.00 92.38 107 VAL A N 1
ATOM 807 C CA . VAL A 1 107 ? 15.884 -4.420 -9.276 1.00 92.38 107 VAL A CA 1
ATOM 808 C C . VAL A 1 107 ? 15.685 -5.200 -10.573 1.00 92.38 107 VAL A C 1
ATOM 810 O O . VAL A 1 107 ? 16.600 -5.290 -11.382 1.00 92.38 107 VAL A O 1
ATOM 813 N N . ALA A 1 108 ? 14.503 -5.771 -10.798 1.00 90.12 108 ALA A N 1
ATOM 814 C CA . ALA A 1 108 ? 14.238 -6.506 -12.028 1.00 90.12 108 ALA A CA 1
ATOM 815 C C . ALA A 1 108 ? 14.291 -5.597 -13.262 1.00 90.12 108 ALA A C 1
ATOM 817 O O . ALA A 1 108 ? 14.829 -6.013 -14.285 1.00 90.12 108 ALA A O 1
ATOM 818 N N . ASP A 1 109 ? 13.773 -4.373 -13.157 1.00 86.19 109 ASP A N 1
ATOM 819 C CA . ASP A 1 109 ? 13.831 -3.395 -14.243 1.00 86.19 109 ASP A CA 1
ATOM 820 C C . ASP A 1 109 ? 15.262 -2.895 -14.502 1.00 86.19 109 ASP A C 1
ATOM 822 O O . ASP A 1 109 ? 15.687 -2.813 -15.652 1.00 86.19 109 ASP A O 1
ATOM 826 N N . SER A 1 110 ? 16.065 -2.680 -13.452 1.00 85.88 110 SER A N 1
ATOM 827 C CA . SER A 1 110 ? 17.467 -2.262 -13.619 1.00 85.88 110 SER A CA 1
ATOM 828 C C . SER A 1 110 ? 18.367 -3.338 -14.236 1.00 85.88 110 SER A C 1
ATOM 830 O O . SER A 1 110 ? 19.371 -3.015 -14.870 1.00 85.88 110 SER A O 1
ATOM 832 N N . LEU A 1 111 ? 18.016 -4.618 -14.076 1.00 88.00 111 LEU A N 1
ATOM 833 C CA . LEU A 1 111 ? 18.716 -5.742 -14.706 1.00 88.00 111 LEU A CA 1
ATOM 834 C C . LEU A 1 111 ? 18.199 -6.046 -16.115 1.00 88.00 111 LEU A C 1
ATOM 836 O O . LEU A 1 111 ? 18.936 -6.569 -16.952 1.00 88.00 111 LEU A O 1
ATOM 840 N N . THR A 1 112 ? 16.917 -5.809 -16.376 1.00 84.25 112 THR A N 1
ATOM 841 C CA . THR A 1 112 ? 16.274 -6.093 -17.659 1.00 84.25 112 THR A CA 1
ATOM 842 C C . THR A 1 112 ? 15.163 -5.080 -17.883 1.00 84.25 112 THR A C 1
ATOM 844 O O . THR A 1 112 ? 14.049 -5.246 -17.386 1.00 84.25 112 THR A O 1
ATOM 847 N N . GLN A 1 113 ? 15.474 -4.041 -18.656 1.00 77.25 113 GLN A N 1
ATOM 848 C CA . GLN A 1 113 ? 14.542 -2.954 -18.935 1.00 77.25 113 GLN A CA 1
ATOM 849 C C . GLN A 1 113 ? 13.248 -3.490 -19.564 1.00 77.25 113 GLN A C 1
ATOM 851 O O . GLN A 1 113 ? 13.288 -4.280 -20.512 1.00 77.25 113 GLN A O 1
ATOM 856 N N . GLY A 1 114 ? 12.098 -3.079 -19.023 1.00 70.62 114 GLY A N 1
ATOM 857 C CA . GLY A 1 114 ? 10.790 -3.567 -19.477 1.00 70.62 114 GLY A CA 1
ATOM 858 C C . GLY A 1 114 ? 10.434 -4.964 -18.958 1.00 70.62 114 GLY A C 1
ATOM 859 O O . GLY A 1 114 ? 9.589 -5.657 -19.531 1.00 70.62 114 GLY A O 1
ATOM 860 N N . SER A 1 115 ? 11.076 -5.406 -17.874 1.00 80.44 115 SER A N 1
ATOM 861 C CA . SER A 1 115 ? 10.729 -6.651 -17.196 1.00 80.44 115 SER A CA 1
ATOM 862 C C . SER A 1 115 ? 9.274 -6.637 -16.715 1.00 80.44 115 SER A C 1
ATOM 864 O O . SER A 1 115 ? 8.821 -5.734 -16.010 1.00 80.44 115 SER A O 1
ATOM 866 N N . TRP A 1 116 ? 8.541 -7.712 -17.014 1.00 88.62 116 TRP A N 1
ATOM 867 C CA . TRP A 1 116 ? 7.158 -7.902 -16.564 1.00 88.62 116 TRP A CA 1
ATOM 868 C C . TRP A 1 116 ? 7.028 -8.014 -15.033 1.00 88.62 116 TRP A C 1
ATOM 870 O O . TRP A 1 116 ? 5.919 -7.944 -14.502 1.00 88.62 116 TRP A O 1
ATOM 880 N N . VAL A 1 117 ? 8.144 -8.175 -14.310 1.00 90.62 117 VAL A N 1
ATOM 881 C CA . VAL A 1 117 ? 8.178 -8.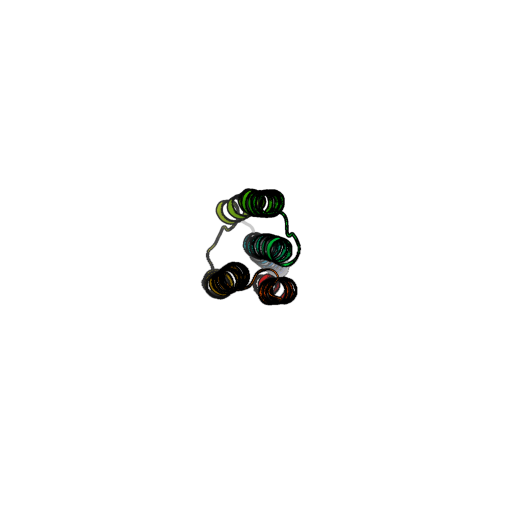337 -12.849 1.00 90.62 117 VAL A CA 1
ATOM 882 C C . VAL A 1 117 ? 7.605 -7.116 -12.130 1.00 90.62 117 VAL A C 1
ATOM 884 O O . VAL A 1 117 ? 6.831 -7.288 -11.190 1.00 90.62 117 VAL A O 1
ATOM 887 N N . ALA A 1 118 ? 7.916 -5.895 -12.581 1.00 90.38 118 ALA A N 1
ATOM 888 C CA . ALA A 1 118 ? 7.372 -4.675 -11.980 1.00 90.38 118 ALA A CA 1
ATOM 889 C C . ALA A 1 118 ? 5.840 -4.609 -12.130 1.00 90.38 118 ALA A C 1
ATOM 891 O O . ALA A 1 118 ? 5.128 -4.322 -11.168 1.00 90.38 118 ALA A O 1
ATOM 892 N N . LEU A 1 119 ? 5.323 -4.987 -13.304 1.00 91.19 119 LEU A N 1
ATOM 893 C CA . LEU A 1 119 ? 3.886 -5.091 -13.580 1.00 91.19 119 LEU A CA 1
ATOM 894 C C . LEU A 1 119 ? 3.202 -6.177 -12.741 1.00 91.19 119 LEU A C 1
ATOM 896 O O . LEU A 1 119 ? 2.129 -5.942 -12.184 1.00 91.19 119 LEU A O 1
ATOM 900 N N . ALA A 1 120 ? 3.817 -7.354 -12.611 1.00 92.62 120 ALA A N 1
ATOM 901 C CA . ALA A 1 120 ? 3.281 -8.427 -11.779 1.00 92.62 120 ALA A CA 1
ATOM 902 C C . ALA A 1 120 ? 3.255 -8.041 -10.295 1.00 92.62 120 ALA A C 1
ATOM 904 O O . ALA A 1 120 ? 2.254 -8.279 -9.618 1.00 92.62 120 ALA A O 1
ATOM 905 N N . ALA A 1 121 ? 4.317 -7.401 -9.799 1.00 93.12 121 ALA A N 1
ATOM 906 C CA . ALA A 1 121 ? 4.379 -6.884 -8.437 1.00 93.12 121 ALA A CA 1
ATOM 907 C C . ALA A 1 121 ? 3.312 -5.802 -8.200 1.00 93.12 121 ALA A C 1
ATOM 909 O O . ALA A 1 121 ? 2.600 -5.864 -7.197 1.00 93.12 121 ALA A O 1
ATOM 910 N N . ALA A 1 122 ? 3.133 -4.872 -9.146 1.00 93.12 122 ALA A N 1
ATOM 911 C CA . ALA A 1 122 ? 2.071 -3.869 -9.098 1.00 93.12 122 ALA A CA 1
ATOM 912 C C . ALA A 1 122 ? 0.682 -4.521 -9.010 1.00 93.12 122 ALA A C 1
ATOM 914 O O . ALA A 1 122 ? -0.070 -4.258 -8.074 1.00 93.12 122 ALA A O 1
ATOM 915 N N . GLY A 1 123 ? 0.362 -5.431 -9.935 1.00 92.00 123 GLY A N 1
ATOM 916 C CA . GLY A 1 123 ? -0.931 -6.117 -9.964 1.00 92.00 123 GLY A CA 1
ATOM 917 C C . GLY A 1 123 ? -1.204 -6.930 -8.697 1.00 92.00 123 GLY A C 1
ATOM 918 O O . GLY A 1 123 ? -2.310 -6.888 -8.155 1.00 92.00 123 GLY A O 1
ATOM 919 N N . LEU A 1 124 ? -0.187 -7.622 -8.175 1.00 93.88 124 LEU A N 1
ATOM 920 C CA . LEU A 1 124 ? -0.303 -8.379 -6.933 1.00 93.88 124 LEU A CA 1
ATOM 921 C C . LEU A 1 124 ? -0.622 -7.461 -5.750 1.00 93.88 124 LEU A C 1
ATOM 923 O O . LEU A 1 124 ? -1.569 -7.745 -5.014 1.00 93.88 124 LEU A O 1
ATOM 927 N N . ILE A 1 125 ? 0.109 -6.353 -5.587 1.00 94.44 125 ILE A N 1
ATOM 928 C CA . ILE A 1 125 ? -0.161 -5.363 -4.534 1.00 94.44 125 ILE A CA 1
ATOM 929 C C . ILE A 1 125 ? -1.570 -4.788 -4.697 1.00 94.44 125 ILE A C 1
ATOM 931 O O . ILE A 1 125 ? -2.315 -4.729 -3.721 1.00 94.44 125 ILE A O 1
ATOM 935 N N . TRP A 1 126 ? -1.966 -4.422 -5.917 1.00 93.19 126 TRP A N 1
ATOM 936 C CA . TRP A 1 126 ? -3.276 -3.835 -6.197 1.00 93.19 126 TRP A CA 1
ATOM 937 C C . TRP A 1 126 ? -4.440 -4.733 -5.763 1.00 93.19 126 TRP A C 1
ATOM 939 O O . TRP A 1 126 ? -5.416 -4.257 -5.184 1.00 93.19 126 TRP A O 1
ATOM 949 N N . VAL A 1 127 ? -4.334 -6.043 -6.005 1.00 92.94 127 VAL A N 1
ATOM 950 C CA . VAL A 1 127 ? -5.389 -7.013 -5.671 1.00 92.94 127 VAL A CA 1
ATOM 951 C C . VAL A 1 127 ? -5.376 -7.387 -4.189 1.00 92.94 127 VAL A C 1
ATOM 953 O O . VAL A 1 127 ? -6.431 -7.527 -3.569 1.00 92.94 127 VAL A O 1
ATOM 956 N N . THR A 1 128 ? -4.195 -7.569 -3.603 1.00 92.94 128 THR A N 1
ATOM 957 C CA . THR A 1 128 ? -4.064 -8.092 -2.233 1.00 92.94 128 THR A CA 1
ATOM 958 C C . THR A 1 128 ? -4.194 -7.011 -1.160 1.00 92.94 128 THR A C 1
ATOM 960 O O . THR A 1 128 ? -4.691 -7.300 -0.068 1.00 92.94 128 THR A O 1
ATOM 963 N N . ALA A 1 129 ? -3.837 -5.760 -1.462 1.00 91.12 129 ALA A N 1
ATOM 964 C CA . ALA A 1 129 ? -3.878 -4.665 -0.500 1.00 91.12 129 ALA A CA 1
ATOM 965 C C . ALA A 1 129 ? -5.279 -4.345 0.045 1.00 91.12 129 ALA A C 1
ATOM 967 O O . ALA A 1 129 ? -5.395 -4.209 1.264 1.00 91.12 129 ALA A O 1
ATOM 968 N N . PRO A 1 130 ? -6.359 -4.273 -0.762 1.00 89.75 130 PRO A N 1
ATOM 969 C CA . PRO A 1 130 ? -7.704 -4.056 -0.231 1.00 89.75 130 PRO A CA 1
ATOM 970 C C . PRO A 1 130 ? -8.120 -5.176 0.722 1.00 89.75 130 PRO A C 1
ATOM 972 O O . PRO A 1 130 ? -8.675 -4.911 1.785 1.00 89.75 130 PRO A O 1
ATOM 975 N N . VAL A 1 131 ? -7.797 -6.429 0.384 1.00 90.69 131 VAL A N 1
ATOM 976 C CA . VAL A 1 131 ? -8.111 -7.592 1.224 1.00 90.69 131 VAL A CA 1
ATOM 977 C C . VAL A 1 131 ? -7.399 -7.476 2.570 1.00 90.69 131 VAL A C 1
ATOM 979 O O . VAL A 1 131 ? -8.046 -7.567 3.613 1.00 90.69 131 VAL A O 1
ATOM 982 N N . PHE A 1 132 ? -6.089 -7.215 2.559 1.00 88.19 132 PHE A N 1
ATOM 983 C CA . PHE A 1 132 ? -5.297 -7.064 3.780 1.00 88.19 132 PHE A CA 1
ATOM 984 C C . PHE A 1 132 ? -5.708 -5.848 4.610 1.00 88.19 132 PHE A C 1
ATOM 986 O O . PHE A 1 132 ? -5.812 -5.951 5.832 1.00 88.19 132 PHE A O 1
ATOM 993 N N . ALA A 1 133 ? -5.992 -4.714 3.973 1.00 86.81 133 ALA A N 1
ATOM 994 C CA . ALA A 1 133 ? -6.442 -3.515 4.662 1.00 86.81 133 ALA A CA 1
ATOM 995 C C . ALA A 1 133 ? -7.791 -3.756 5.358 1.00 86.81 133 ALA A C 1
ATOM 997 O O . ALA A 1 133 ? -7.947 -3.431 6.533 1.00 86.81 133 ALA A O 1
ATOM 998 N N . LEU A 1 134 ? -8.741 -4.419 4.691 1.00 87.62 134 LEU A N 1
ATOM 999 C CA . LEU A 1 134 ? -10.053 -4.731 5.265 1.00 87.62 134 LEU A CA 1
ATOM 1000 C C . LEU A 1 134 ? -9.989 -5.740 6.422 1.00 87.62 134 LEU A C 1
ATOM 1002 O O . LEU A 1 134 ? -10.860 -5.715 7.294 1.00 87.62 134 LEU A O 1
ATOM 1006 N N . LEU A 1 135 ? -8.945 -6.576 6.518 1.00 86.00 135 LEU A N 1
ATOM 1007 C CA . LEU A 1 135 ? -8.713 -7.388 7.723 1.00 86.00 135 LEU A CA 1
ATOM 1008 C C . LEU A 1 135 ? -8.521 -6.520 8.977 1.00 86.00 135 LEU A C 1
ATOM 1010 O O . LEU A 1 135 ? -8.845 -6.973 10.076 1.00 86.00 135 LEU A O 1
ATOM 1014 N N . GLY A 1 136 ? -8.070 -5.271 8.822 1.00 77.81 136 GLY A N 1
ATOM 1015 C CA . GLY A 1 136 ? -7.973 -4.292 9.904 1.00 77.81 136 GLY A CA 1
ATOM 1016 C C . GLY A 1 136 ? -9.324 -3.894 10.511 1.00 77.81 136 GLY A C 1
ATOM 1017 O O . GLY A 1 136 ? -9.361 -3.504 11.680 1.00 77.81 136 GLY A O 1
ATOM 1018 N N . LEU A 1 137 ? -10.426 -4.044 9.761 1.00 79.94 137 LEU A N 1
ATOM 1019 C CA . LEU A 1 137 ? -11.792 -3.741 10.213 1.00 79.94 137 LEU A CA 1
ATOM 1020 C C . LEU A 1 137 ? -12.455 -4.891 10.980 1.00 79.94 137 LEU A C 1
ATOM 1022 O O . LEU A 1 137 ? -13.429 -4.659 11.690 1.00 79.94 137 LEU A O 1
ATOM 1026 N N . ARG A 1 138 ? -11.951 -6.129 10.866 1.00 71.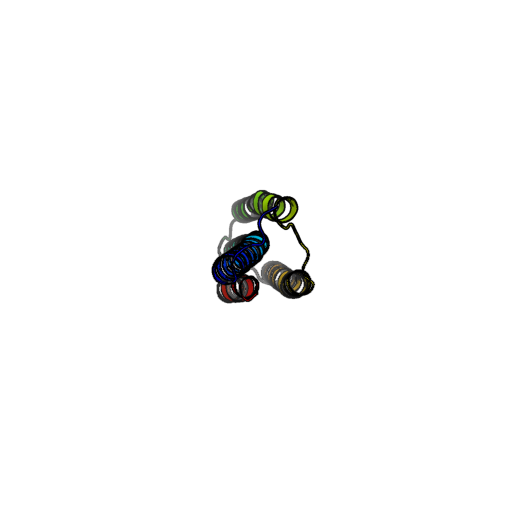88 138 ARG A N 1
ATOM 1027 C CA . ARG A 1 138 ? -12.471 -7.284 11.619 1.00 71.88 138 ARG A CA 1
ATOM 1028 C C . ARG A 1 138 ? -12.004 -7.211 13.082 1.00 71.88 138 ARG A C 1
ATOM 1030 O O . ARG A 1 138 ? -11.105 -7.960 13.471 1.00 71.88 138 ARG A O 1
ATOM 1037 N N . ARG A 1 139 ? -12.572 -6.288 13.863 1.00 60.03 139 ARG A N 1
ATOM 1038 C CA . ARG A 1 139 ? -12.329 -6.094 15.303 1.00 60.03 139 ARG A CA 1
ATOM 1039 C C . ARG A 1 139 ? -13.477 -6.616 16.152 1.00 60.03 139 ARG A C 1
ATOM 1041 O O . ARG A 1 139 ? -14.639 -6.344 15.791 1.00 60.03 139 ARG A O 1
#